Protein AF-A0A535LSG6-F1 (afdb_monomer_lite)

Secondary structure (DSSP, 8-state):
-HHHHHHHHHHH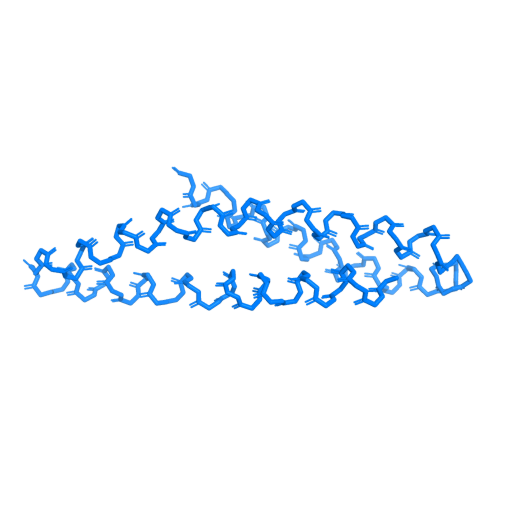HHHHHHHHHHHHHHHHHHHHT-HHHHHHHHHHHHHHHHHHHHHHHHHHHHHHHHHHH-HHHHHHHHHHHHHHHHHHHHHHHHHHHHH-

Sequence (100 aa):
MALSLGWHIVVACLGVGFPPVILIAEALGLRRGDTVHRGLARRWARAAAVLFAVGAVSGTILSFEMGILWPGLMGGYGSVFGLPFALEGFAFFIEAIFIG

Foldseek 3Di:
DVVLCVVLVVLVVLLVPLPVQLVVLVVCCVVVVDPVSVVVSVVSLVVSVVSLVVNVVSVVVVVVCCCPVPVVCCVVCVVVVVVVVVVVVVVSVVVVVVSD

Radius of gyration: 17.01 Å; chains: 1; bounding box: 36×20×50 Å

Structure (mmCIF, N/CA/C/O backbone):
data_AF-A0A535LSG6-F1
#
_entry.id   AF-A0A535LSG6-F1
#
loop_
_atom_site.group_PDB
_atom_site.id
_atom_site.type_symbol
_atom_site.label_atom_id
_atom_site.label_alt_id
_atom_site.label_comp_id
_atom_site.label_asym_id
_atom_site.label_entity_id
_atom_site.label_seq_id
_atom_site.pdbx_PDB_ins_code
_atom_site.Cartn_x
_atom_site.Cartn_y
_atom_site.Cartn_z
_atom_site.occupancy
_atom_site.B_iso_or_equiv
_atom_site.auth_seq_id
_atom_site.auth_comp_id
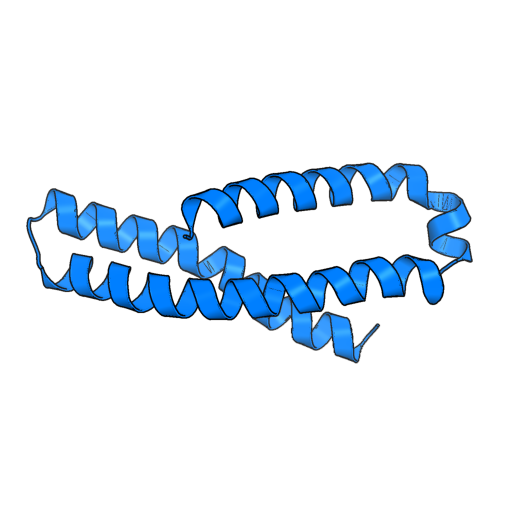_atom_site.auth_asym_id
_atom_site.auth_atom_id
_atom_site.pdbx_PDB_model_num
ATOM 1 N N . MET A 1 1 ? 0.702 -2.227 -19.905 1.00 90.44 1 MET A N 1
ATOM 2 C CA . MET A 1 1 ? 0.418 -1.460 -18.675 1.00 90.44 1 MET A CA 1
ATOM 3 C C . MET A 1 1 ? -1.030 -1.016 -18.469 1.00 90.44 1 MET A C 1
ATOM 5 O O . MET A 1 1 ? -1.368 -0.763 -17.327 1.00 90.44 1 MET A O 1
ATOM 9 N N . ALA A 1 2 ? -1.913 -0.900 -19.476 1.00 93.38 2 ALA A N 1
ATOM 10 C CA . ALA A 1 2 ? -3.275 -0.391 -19.220 1.00 93.38 2 ALA A CA 1
ATOM 11 C C . ALA A 1 2 ? -4.086 -1.254 -18.224 1.00 93.38 2 ALA A C 1
ATOM 13 O O . ALA A 1 2 ? -4.632 -0.730 -17.259 1.00 93.38 2 ALA A O 1
ATOM 14 N N . LEU A 1 3 ? -4.127 -2.576 -18.430 1.00 95.25 3 LEU A N 1
ATOM 15 C CA . LEU A 1 3 ? -4.878 -3.500 -17.570 1.00 95.25 3 LEU A CA 1
ATOM 16 C C . LEU A 1 3 ? -4.267 -3.626 -16.165 1.00 95.25 3 LEU A C 1
ATOM 18 O O . LEU A 1 3 ? -4.983 -3.543 -15.172 1.00 95.25 3 LEU A O 1
ATOM 22 N N . SER A 1 4 ? -2.948 -3.804 -16.088 1.00 96.12 4 SER A N 1
ATOM 23 C CA . SER A 1 4 ? -2.200 -3.928 -14.833 1.00 96.12 4 SER A CA 1
ATOM 24 C C . SER A 1 4 ? -2.323 -2.668 -13.975 1.00 96.12 4 SER A C 1
ATOM 26 O O . SER A 1 4 ? -2.650 -2.768 -12.795 1.00 96.12 4 SER A O 1
ATOM 28 N N . LEU A 1 5 ? -2.152 -1.482 -14.570 1.00 96.00 5 LEU A N 1
ATOM 29 C CA . LEU A 1 5 ? -2.303 -0.207 -13.866 1.00 96.00 5 LEU A CA 1
ATOM 30 C C . LEU A 1 5 ? -3.759 0.046 -13.466 1.00 96.00 5 LEU A C 1
ATOM 32 O O . LEU A 1 5 ? -4.017 0.468 -12.342 1.00 96.00 5 LEU A O 1
ATOM 36 N N . GLY A 1 6 ? -4.707 -0.253 -14.359 1.00 96.75 6 GLY A N 1
ATOM 37 C CA . GLY A 1 6 ? -6.137 -0.118 -14.086 1.00 96.75 6 GLY A CA 1
ATOM 38 C C . GLY A 1 6 ? -6.607 -0.991 -12.920 1.00 96.75 6 GLY A C 1
ATOM 39 O O . GLY A 1 6 ? -7.414 -0.545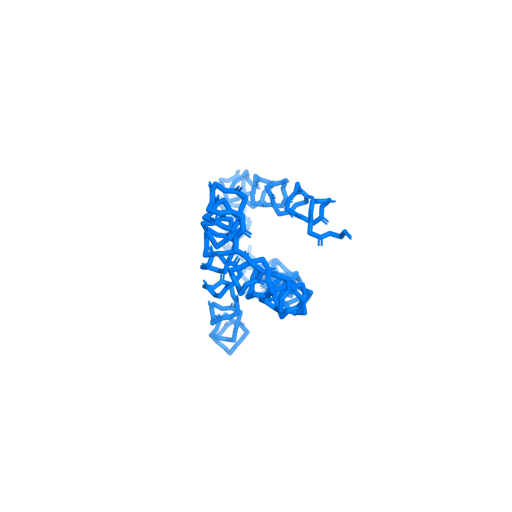 -12.111 1.00 96.75 6 GLY A O 1
ATOM 40 N N . TRP A 1 7 ? -6.068 -2.204 -12.781 1.00 95.00 7 TRP A N 1
ATOM 41 C CA . TRP A 1 7 ? -6.313 -3.044 -11.609 1.00 95.00 7 TRP A CA 1
ATOM 42 C C . TRP A 1 7 ? -5.618 -2.501 -10.356 1.00 95.00 7 TRP A C 1
ATOM 44 O O . TRP A 1 7 ? -6.248 -2.342 -9.310 1.00 95.00 7 TRP A O 1
ATOM 54 N N . HIS A 1 8 ? -4.323 -2.196 -10.464 1.00 96.69 8 HIS A N 1
ATOM 55 C CA . HIS A 1 8 ? -3.517 -1.768 -9.327 1.00 96.69 8 HIS A CA 1
ATOM 56 C C . HIS A 1 8 ? -4.060 -0.496 -8.679 1.00 96.69 8 HIS A C 1
ATOM 58 O O . HIS A 1 8 ? -4.141 -0.439 -7.457 1.00 96.69 8 HIS A O 1
ATOM 64 N N . ILE A 1 9 ? -4.496 0.494 -9.467 1.00 96.12 9 ILE A N 1
ATOM 65 C CA . ILE A 1 9 ? -4.949 1.778 -8.922 1.00 96.12 9 ILE A CA 1
ATOM 66 C C . 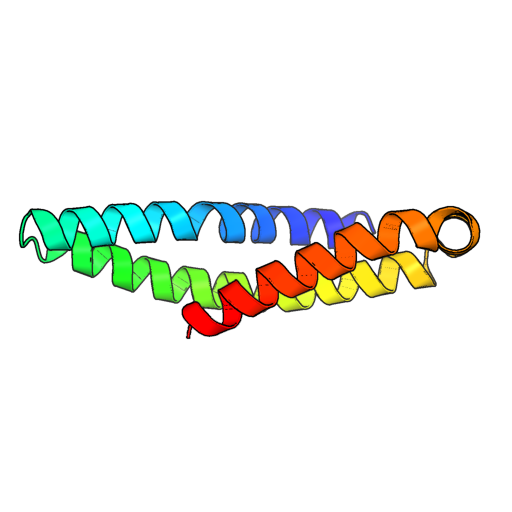ILE A 1 9 ? -6.190 1.631 -8.036 1.00 96.12 9 ILE A C 1
ATOM 68 O O . ILE A 1 9 ? -6.292 2.300 -7.013 1.00 96.12 9 ILE A O 1
ATOM 72 N N . VAL A 1 10 ? -7.102 0.709 -8.365 1.00 96.06 10 VAL A N 1
ATOM 73 C CA . VAL A 1 10 ? -8.286 0.434 -7.537 1.00 96.06 10 VAL A CA 1
ATOM 74 C C . VAL A 1 10 ? -7.862 -0.091 -6.167 1.00 96.06 10 VAL A C 1
ATOM 76 O O . VAL A 1 10 ? -8.338 0.390 -5.140 1.00 96.06 10 VAL A O 1
ATOM 79 N N . VAL A 1 11 ? -6.933 -1.049 -6.144 1.00 94.88 11 VAL A N 1
ATOM 80 C CA . VAL A 1 11 ? -6.429 -1.640 -4.899 1.00 94.88 11 VAL A CA 1
ATOM 81 C C . VAL A 1 11 ? -5.573 -0.638 -4.120 1.00 94.88 11 VAL A C 1
ATOM 83 O O . VAL A 1 11 ? -5.724 -0.534 -2.907 1.00 94.88 11 VAL A O 1
ATOM 86 N N . ALA A 1 12 ? -4.738 0.147 -4.802 1.00 94.88 12 ALA A N 1
ATOM 87 C CA . ALA A 1 12 ? -3.887 1.168 -4.199 1.00 94.88 12 ALA A CA 1
ATOM 88 C C . ALA A 1 12 ? -4.711 2.282 -3.536 1.00 94.88 12 ALA A C 1
ATOM 90 O O . ALA A 1 12 ? -4.437 2.648 -2.396 1.00 94.88 12 ALA A O 1
ATOM 91 N N . CYS A 1 13 ? -5.775 2.772 -4.184 1.00 95.75 13 CYS A N 1
ATOM 92 C CA . CYS A 1 13 ? -6.672 3.760 -3.580 1.00 95.75 13 CYS A CA 1
ATOM 93 C C . CYS A 1 13 ? -7.323 3.239 -2.292 1.00 95.75 13 CYS A C 1
ATOM 95 O O . CYS A 1 13 ? -7.441 3.981 -1.317 1.00 95.75 13 CYS A O 1
ATOM 97 N N . LEU A 1 14 ? -7.720 1.963 -2.262 1.00 94.25 14 LEU A N 1
ATOM 98 C CA . LEU A 1 14 ? -8.235 1.332 -1.046 1.00 94.25 14 LEU A CA 1
ATOM 99 C C . LEU A 1 14 ? -7.137 1.156 0.013 1.00 94.25 14 LEU A C 1
ATOM 101 O O . LEU A 1 14 ? -7.392 1.405 1.190 1.00 94.25 14 LEU A O 1
ATOM 105 N N . GLY A 1 15 ? -5.925 0.783 -0.405 1.00 92.50 15 GLY A N 1
ATOM 106 C CA . GLY A 1 15 ? -4.745 0.671 0.454 1.00 92.50 15 GLY A CA 1
ATOM 107 C C . GLY A 1 15 ? -4.405 1.982 1.161 1.00 92.50 15 GLY A C 1
ATOM 108 O O . GLY A 1 15 ? -4.147 1.968 2.351 1.00 92.50 15 GLY A O 1
ATOM 109 N N . VAL A 1 16 ? -4.526 3.123 0.478 1.00 93.19 16 VAL A N 1
ATOM 110 C CA . VAL A 1 16 ? -4.323 4.453 1.083 1.00 93.19 16 VAL A CA 1
ATOM 111 C C . VAL A 1 16 ? -5.534 4.903 1.912 1.00 93.19 16 VAL A C 1
ATOM 113 O O . VAL A 1 16 ? -5.386 5.579 2.930 1.00 93.19 16 VAL A O 1
ATOM 116 N N . GLY A 1 17 ? -6.751 4.544 1.494 1.00 94.12 17 GLY A N 1
ATOM 117 C CA . GLY A 1 17 ? -7.991 5.007 2.122 1.00 94.12 17 GLY A CA 1
ATOM 118 C C . GLY A 1 17 ? -8.348 4.306 3.437 1.00 94.12 17 GLY A C 1
ATOM 119 O O . GLY A 1 17 ? -8.889 4.943 4.342 1.00 94.12 17 GLY A O 1
ATOM 120 N N . PHE A 1 18 ? -8.060 3.010 3.581 1.00 93.81 18 PHE A N 1
ATOM 121 C CA . PHE A 1 18 ? -8.428 2.256 4.785 1.00 93.81 18 PHE A CA 1
ATOM 122 C C . PHE A 1 18 ? -7.623 2.598 6.049 1.00 93.81 18 PHE A C 1
ATOM 124 O O . PHE A 1 18 ? -8.257 2.734 7.100 1.00 93.81 18 PHE A O 1
ATOM 131 N N . PRO A 1 19 ? -6.288 2.772 6.010 1.00 93.19 19 PRO A N 1
ATOM 132 C CA . PRO A 1 19 ? -5.491 3.092 7.192 1.00 93.19 19 PRO A CA 1
ATOM 133 C C . PRO A 1 19 ? -6.005 4.290 8.009 1.00 93.19 19 PRO A C 1
ATOM 135 O O . PRO A 1 19 ? -6.207 4.121 9.215 1.00 93.19 19 PRO A O 1
ATOM 138 N N . PRO A 1 20 ? -6.317 5.469 7.427 1.00 94.50 20 PRO A N 1
ATOM 139 C CA . PRO A 1 20 ? -6.851 6.584 8.209 1.00 94.50 20 PRO A CA 1
ATOM 140 C C . PRO A 1 20 ? -8.239 6.283 8.790 1.00 94.50 20 PRO A C 1
ATOM 142 O O . PRO A 1 20 ? -8.527 6.683 9.918 1.00 94.50 20 PRO A O 1
ATOM 145 N N . VAL A 1 21 ? -9.093 5.540 8.077 1.00 94.56 21 VAL A N 1
ATOM 146 C CA . VAL A 1 21 ? -10.418 5.136 8.582 1.00 94.56 21 VAL A CA 1
ATOM 147 C C . VAL A 1 21 ? -10.283 4.208 9.790 1.00 94.56 21 VAL A C 1
ATOM 149 O O . VAL A 1 21 ? -10.965 4.405 10.798 1.00 94.56 21 VAL A O 1
ATOM 152 N N . ILE A 1 22 ? -9.381 3.227 9.718 1.00 95.69 22 ILE A N 1
ATOM 153 C CA . ILE A 1 22 ? -9.082 2.300 10.818 1.00 95.69 22 ILE A CA 1
ATOM 154 C C . ILE A 1 22 ? -8.518 3.067 12.014 1.00 95.69 22 ILE A C 1
ATOM 156 O O . ILE A 1 22 ? -8.986 2.873 13.136 1.00 95.69 22 ILE A O 1
ATOM 160 N N . LEU A 1 23 ? -7.566 3.974 11.776 1.00 95.38 23 LEU A N 1
ATOM 161 C CA . LEU A 1 23 ? -6.952 4.799 12.812 1.00 95.38 23 LEU A CA 1
ATOM 162 C C . LEU A 1 23 ? -7.994 5.654 13.544 1.00 95.38 23 LEU A C 1
ATOM 164 O O . LEU A 1 23 ? -8.012 5.686 14.774 1.00 95.38 23 LEU A O 1
ATOM 168 N N . ILE A 1 24 ? -8.886 6.321 12.807 1.00 96.19 24 ILE A N 1
ATOM 169 C CA . ILE A 1 24 ? -9.958 7.141 13.388 1.00 96.19 24 ILE A CA 1
ATOM 170 C C . ILE A 1 24 ? -10.936 6.268 14.182 1.00 96.19 24 ILE A C 1
ATOM 172 O O . ILE A 1 24 ? -11.306 6.632 15.301 1.00 96.19 24 ILE A O 1
ATOM 176 N N . ALA A 1 25 ? -11.340 5.115 13.641 1.00 96.19 25 ALA A N 1
ATOM 177 C CA . ALA A 1 25 ? -12.238 4.192 14.330 1.00 96.19 25 ALA A CA 1
ATOM 178 C C . ALA A 1 25 ? -11.623 3.675 15.642 1.00 96.19 25 ALA A C 1
ATOM 180 O O . ALA A 1 25 ? -12.286 3.702 16.681 1.00 96.19 25 ALA A O 1
ATOM 181 N N . GLU A 1 26 ? -10.349 3.279 15.630 1.00 96.06 26 GLU A N 1
ATOM 182 C CA . GLU A 1 26 ? -9.655 2.821 16.835 1.00 96.06 26 GLU A CA 1
ATOM 183 C C . GLU A 1 26 ? -9.490 3.964 17.845 1.00 96.06 26 GLU A C 1
ATOM 185 O O . GLU A 1 26 ? -9.812 3.797 19.021 1.00 96.06 26 GLU A O 1
ATOM 190 N N . ALA A 1 27 ? -9.099 5.163 17.400 1.00 96.50 27 ALA A N 1
ATOM 191 C CA . ALA A 1 27 ? -8.965 6.334 18.266 1.00 96.50 27 ALA A CA 1
ATOM 192 C C . ALA A 1 27 ? -10.292 6.720 18.944 1.00 96.50 27 ALA A C 1
ATOM 194 O O . ALA A 1 27 ? -10.314 7.027 20.139 1.00 96.50 27 ALA A O 1
ATOM 195 N N . LEU A 1 28 ? -11.411 6.678 18.214 1.00 96.12 28 LEU A N 1
ATOM 196 C CA . LEU A 1 28 ? -12.745 6.907 18.777 1.00 96.12 28 LEU A CA 1
ATOM 197 C C . LEU A 1 28 ? -13.132 5.815 19.778 1.00 96.12 28 LEU A C 1
ATOM 199 O O . LEU A 1 28 ? -13.647 6.133 20.852 1.00 96.12 28 LEU A O 1
ATOM 203 N N . GLY A 1 29 ? -12.847 4.550 19.461 1.00 95.88 29 GLY A N 1
ATOM 204 C CA . GLY A 1 29 ? -13.096 3.416 20.349 1.00 95.88 29 GLY A CA 1
ATOM 205 C C . GLY A 1 29 ? -12.291 3.482 21.650 1.00 95.88 29 GLY A C 1
ATOM 206 O O . GLY A 1 29 ? -12.831 3.217 22.723 1.00 95.88 29 GLY A O 1
ATOM 207 N N . LEU A 1 30 ? -11.025 3.907 21.582 1.00 96.06 30 LEU A N 1
ATOM 208 C CA . LEU A 1 30 ? -10.180 4.153 22.753 1.00 96.06 30 LEU A CA 1
ATOM 209 C C . LEU A 1 30 ? -10.713 5.317 23.601 1.00 96.06 30 LEU A C 1
ATOM 211 O O . LEU A 1 30 ? -10.840 5.172 24.814 1.00 96.06 30 LEU A O 1
ATOM 215 N N . ARG A 1 31 ? -11.056 6.452 22.975 1.00 95.69 31 ARG A N 1
ATOM 216 C CA . ARG A 1 31 ? -11.517 7.662 23.682 1.00 95.69 31 ARG A CA 1
ATOM 217 C C . ARG A 1 31 ? -12.884 7.499 24.343 1.00 95.69 31 ARG A C 1
ATOM 219 O O . ARG A 1 31 ? -13.105 8.063 25.407 1.00 95.69 31 ARG A O 1
ATOM 226 N N . ARG A 1 32 ? -13.810 6.775 23.706 1.00 94.19 32 ARG A N 1
ATOM 227 C CA . ARG A 1 32 ? -15.189 6.591 24.197 1.00 94.19 32 ARG A CA 1
ATOM 228 C C . ARG A 1 32 ? -15.376 5.321 25.026 1.00 94.19 32 ARG A C 1
ATOM 230 O O . ARG A 1 32 ? -16.436 5.145 25.612 1.00 94.19 32 ARG A O 1
ATOM 237 N N . GLY A 1 33 ? -14.386 4.426 25.045 1.00 92.31 33 GLY A N 1
ATOM 238 C CA . GLY A 1 33 ? -14.519 3.107 25.665 1.00 92.31 33 GLY A CA 1
ATOM 239 C C . GLY A 1 33 ? -15.516 2.186 24.947 1.00 92.31 33 GLY A C 1
ATOM 240 O O . GLY A 1 33 ? -15.973 1.213 25.538 1.00 92.31 33 GLY A O 1
ATOM 241 N N . ASP A 1 34 ? -15.857 2.475 23.687 1.00 93.50 34 ASP A N 1
ATOM 242 C CA . ASP A 1 34 ? -16.880 1.750 22.931 1.00 93.50 34 ASP A CA 1
ATOM 243 C C . ASP A 1 34 ? -16.288 0.551 22.171 1.00 93.50 34 ASP A C 1
ATOM 245 O O . ASP A 1 34 ? -15.352 0.664 21.369 1.00 93.50 34 ASP A O 1
ATOM 249 N N . THR A 1 35 ? -16.870 -0.620 22.413 1.00 93.88 35 THR A N 1
ATOM 250 C CA . THR A 1 35 ? -16.483 -1.885 21.789 1.00 93.88 35 THR A CA 1
ATOM 251 C C . THR A 1 35 ? -16.890 -1.968 20.319 1.00 93.88 35 THR A C 1
ATOM 253 O O . THR A 1 35 ? -16.233 -2.689 19.563 1.00 93.88 35 THR A O 1
ATOM 256 N N . VAL A 1 36 ? -17.900 -1.208 19.878 1.00 95.56 36 VAL A N 1
ATOM 257 C CA . VAL A 1 36 ? -18.362 -1.196 18.482 1.00 95.56 36 VAL A CA 1
ATOM 258 C C . VAL A 1 36 ? -17.289 -0.615 17.565 1.00 95.56 36 VAL A C 1
ATOM 260 O O . VAL A 1 36 ? -16.897 -1.268 16.597 1.00 95.56 36 VAL A O 1
ATOM 263 N N . HIS A 1 37 ? -16.751 0.560 17.899 1.00 95.50 37 HIS A N 1
ATOM 264 C CA . HIS A 1 37 ? -15.708 1.226 17.110 1.00 95.50 37 HIS A CA 1
ATOM 265 C C . HIS A 1 37 ? -14.408 0.409 17.058 1.00 95.50 37 HIS A C 1
ATOM 267 O O . HIS A 1 37 ? -13.845 0.214 15.982 1.00 95.50 37 HIS A O 1
ATOM 273 N N . ARG A 1 38 ? -13.986 -0.179 18.187 1.00 94.50 38 ARG A N 1
ATOM 274 C CA . ARG A 1 38 ? -12.837 -1.106 18.219 1.00 94.50 38 ARG A CA 1
ATOM 275 C C . ARG A 1 38 ? -13.084 -2.380 17.405 1.00 94.50 38 ARG A C 1
ATOM 277 O O . ARG A 1 38 ? -12.180 -2.929 16.778 1.00 94.50 38 ARG A O 1
ATOM 284 N N . GLY A 1 39 ? -14.315 -2.893 17.420 1.00 95.25 39 GLY A N 1
ATOM 285 C CA . GLY A 1 39 ? -14.719 -4.030 16.595 1.00 95.25 39 GLY A CA 1
ATOM 286 C C . GLY A 1 39 ? -14.686 -3.700 15.102 1.00 95.25 39 GLY A C 1
ATOM 287 O O . GLY A 1 39 ? -14.263 -4.530 14.300 1.00 95.25 39 GLY A O 1
ATOM 288 N N . LEU A 1 40 ? -15.101 -2.488 14.731 1.00 95.38 40 LEU A N 1
ATOM 289 C CA . LEU A 1 40 ? -15.042 -1.978 13.365 1.00 95.38 40 LEU A CA 1
ATOM 290 C C . LEU A 1 40 ? -13.590 -1.837 12.886 1.00 95.38 40 LEU A C 1
ATOM 292 O O . LEU A 1 40 ? -13.259 -2.375 11.831 1.00 95.38 40 LEU A O 1
ATOM 296 N N . ALA A 1 41 ? -12.725 -1.207 13.687 1.00 95.50 41 ALA A N 1
ATOM 297 C CA . ALA A 1 41 ? -11.303 -1.046 13.386 1.00 95.50 41 ALA A CA 1
ATOM 298 C C . ALA A 1 41 ? -10.618 -2.399 13.134 1.00 95.50 41 ALA A C 1
ATOM 300 O O . ALA A 1 41 ? -9.996 -2.589 12.093 1.00 95.50 41 ALA A O 1
ATOM 301 N N . ARG A 1 42 ? -10.825 -3.393 14.012 1.00 93.94 42 ARG A N 1
ATOM 302 C CA . ARG A 1 42 ? -10.276 -4.750 13.827 1.00 93.94 42 ARG A CA 1
ATOM 303 C C . ARG A 1 42 ? -10.783 -5.465 12.575 1.00 93.94 42 ARG A C 1
ATOM 305 O O . ARG A 1 42 ? -10.018 -6.185 11.938 1.00 93.94 42 ARG A O 1
ATOM 312 N N . ARG A 1 43 ? -12.067 -5.320 12.227 1.00 94.75 43 ARG A N 1
ATOM 313 C CA . ARG A 1 43 ? -12.630 -5.944 11.015 1.00 94.75 43 ARG A CA 1
ATOM 314 C C . ARG A 1 43 ? -12.024 -5.336 9.755 1.00 94.75 43 ARG A C 1
ATOM 316 O O . ARG A 1 43 ? -11.596 -6.081 8.878 1.00 94.75 43 ARG A O 1
ATOM 323 N N . TRP A 1 44 ? -11.945 -4.010 9.697 1.00 94.75 44 TRP A N 1
ATOM 324 C CA . TRP A 1 44 ? -11.347 -3.320 8.559 1.00 94.75 44 TRP A CA 1
ATOM 325 C C . TRP A 1 44 ? -9.839 -3.525 8.470 1.00 94.75 44 TRP A C 1
ATOM 327 O O . TRP A 1 44 ? -9.351 -3.687 7.362 1.00 94.75 44 TRP A O 1
ATOM 337 N N . ALA A 1 45 ? -9.118 -3.634 9.589 1.00 93.75 45 ALA A N 1
ATOM 338 C CA . ALA A 1 45 ? -7.692 -3.968 9.584 1.00 93.75 45 ALA A CA 1
ATOM 339 C C . ALA A 1 45 ? -7.412 -5.312 8.893 1.00 93.75 45 ALA A C 1
ATOM 341 O O . ALA A 1 45 ? -6.519 -5.404 8.056 1.00 93.75 45 ALA A O 1
ATOM 342 N N . ARG A 1 46 ? -8.229 -6.344 9.152 1.00 93.12 46 ARG A N 1
ATOM 343 C CA . ARG A 1 46 ? -8.103 -7.642 8.462 1.00 93.12 46 ARG A CA 1
ATOM 344 C C . ARG A 1 46 ? -8.357 -7.533 6.959 1.00 93.12 46 ARG A C 1
ATOM 346 O O . ARG A 1 46 ? -7.639 -8.145 6.177 1.00 93.12 46 ARG A O 1
ATOM 353 N N . ALA A 1 47 ? -9.372 -6.769 6.555 1.00 92.69 47 ALA A N 1
ATOM 354 C CA . ALA A 1 47 ? -9.656 -6.539 5.139 1.00 92.69 47 ALA A CA 1
ATOM 355 C C . ALA A 1 47 ? -8.531 -5.737 4.459 1.00 92.69 47 ALA A C 1
ATOM 357 O O . ALA A 1 47 ? -8.098 -6.095 3.365 1.00 92.69 47 ALA A O 1
ATOM 358 N N . ALA A 1 48 ? -8.021 -4.703 5.132 1.00 93.00 48 ALA A N 1
ATOM 359 C CA . ALA A 1 48 ? -6.914 -3.8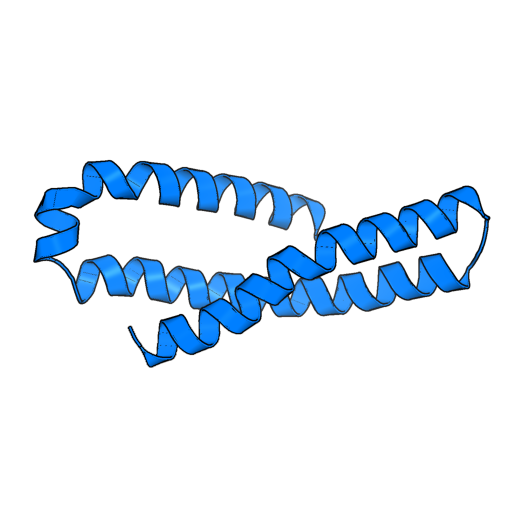82 4.663 1.00 93.00 48 ALA A CA 1
ATOM 360 C C . ALA A 1 48 ? -5.638 -4.709 4.478 1.00 93.00 48 ALA A C 1
ATOM 362 O O . ALA A 1 48 ? -4.994 -4.563 3.451 1.00 93.00 48 ALA A O 1
ATOM 363 N N . ALA A 1 49 ? -5.328 -5.645 5.380 1.00 92.12 49 ALA A N 1
ATOM 364 C CA . ALA A 1 49 ? -4.174 -6.535 5.233 1.00 92.12 49 ALA A CA 1
ATOM 365 C C . ALA A 1 49 ? -4.242 -7.405 3.959 1.00 92.12 49 ALA A C 1
ATOM 367 O O . ALA A 1 49 ? -3.243 -7.573 3.260 1.00 92.12 49 ALA A O 1
ATOM 368 N N . VAL A 1 50 ? -5.427 -7.924 3.609 1.00 93.19 50 VAL A N 1
ATOM 369 C CA . VAL A 1 50 ? -5.614 -8.693 2.363 1.00 93.19 50 VAL A CA 1
ATOM 370 C C . VAL A 1 50 ? -5.445 -7.796 1.137 1.00 93.19 50 VAL A C 1
ATOM 372 O O . VAL A 1 50 ? -4.741 -8.161 0.196 1.00 93.19 50 VAL A O 1
ATOM 375 N N . LEU A 1 51 ? -6.062 -6.611 1.146 1.00 92.75 51 LEU A N 1
ATOM 376 C CA . LEU A 1 51 ? -5.936 -5.642 0.054 1.00 92.75 51 LEU A CA 1
ATOM 377 C C . LEU A 1 51 ? -4.490 -5.172 -0.118 1.00 92.75 51 LEU A C 1
ATOM 379 O O . LEU A 1 51 ? -4.013 -5.078 -1.245 1.00 92.75 51 LEU A O 1
ATOM 383 N N . PHE A 1 52 ? -3.782 -4.955 0.987 1.00 92.19 52 PHE A N 1
ATOM 384 C CA . PHE A 1 52 ? -2.374 -4.587 1.015 1.00 92.19 52 PHE A CA 1
ATOM 385 C C . PHE A 1 52 ? -1.507 -5.647 0.333 1.00 92.19 52 PHE A C 1
ATOM 387 O O . PHE A 1 52 ? -0.708 -5.313 -0.538 1.00 92.19 52 PHE A O 1
ATOM 394 N N . ALA A 1 53 ? -1.716 -6.933 0.638 1.00 92.69 53 ALA A N 1
ATOM 395 C CA . ALA A 1 53 ? -0.984 -8.022 -0.009 1.00 92.69 53 ALA A CA 1
ATOM 396 C C . ALA A 1 53 ? -1.215 -8.060 -1.534 1.00 92.69 53 ALA A C 1
ATOM 398 O O . ALA A 1 53 ? -0.267 -8.201 -2.308 1.00 92.69 53 ALA A O 1
ATOM 399 N N . VAL A 1 54 ? -2.462 -7.883 -1.985 1.00 95.12 54 VAL A N 1
ATOM 400 C CA . VAL A 1 54 ? -2.792 -7.816 -3.423 1.00 95.12 54 VAL A CA 1
ATOM 401 C C . VAL A 1 54 ? -2.182 -6.567 -4.077 1.00 95.12 54 VAL A C 1
ATOM 403 O O . VAL A 1 54 ? -1.672 -6.630 -5.202 1.00 95.12 54 VAL A O 1
ATOM 406 N N . GLY A 1 55 ? -2.193 -5.438 -3.368 1.00 94.62 55 GLY A N 1
ATOM 407 C CA . GLY A 1 55 ? -1.552 -4.189 -3.776 1.00 94.62 55 GLY A CA 1
ATOM 408 C C . GLY A 1 55 ? -0.045 -4.361 -3.970 1.00 94.62 55 GLY A C 1
ATOM 409 O O . GLY A 1 55 ? 0.469 -4.004 -5.027 1.00 94.62 55 GLY A O 1
ATOM 410 N N . ALA A 1 56 ? 0.634 -5.008 -3.019 1.00 93.25 56 ALA A N 1
ATOM 411 C CA . ALA A 1 56 ? 2.070 -5.291 -3.063 1.00 93.25 56 ALA A CA 1
ATOM 412 C C . ALA A 1 56 ? 2.471 -6.041 -4.343 1.00 93.25 56 ALA A C 1
ATOM 414 O O . ALA A 1 56 ? 3.389 -5.645 -5.067 1.00 93.25 56 ALA A O 1
ATOM 415 N N . VAL A 1 57 ? 1.748 -7.126 -4.642 1.00 95.12 57 VAL A N 1
ATOM 416 C CA . VAL A 1 57 ? 2.021 -7.973 -5.810 1.00 95.12 57 VAL A CA 1
ATOM 417 C C . VAL A 1 57 ? 1.771 -7.204 -7.105 1.00 95.12 57 VAL A C 1
ATOM 419 O O . VAL A 1 57 ? 2.618 -7.202 -7.997 1.00 95.12 57 VAL A O 1
ATOM 422 N N . SER A 1 58 ? 0.632 -6.517 -7.210 1.00 96.25 58 SER A N 1
ATOM 423 C CA . SER A 1 58 ? 0.292 -5.757 -8.419 1.00 96.25 58 SER A CA 1
ATOM 424 C C . SER A 1 58 ? 1.225 -4.561 -8.663 1.00 96.25 58 SER A C 1
ATOM 426 O O . SER A 1 58 ? 1.580 -4.307 -9.813 1.00 96.25 58 SER A O 1
ATOM 428 N N . GLY A 1 59 ? 1.695 -3.885 -7.610 1.00 94.12 59 GLY A N 1
ATOM 429 C CA . GLY A 1 59 ? 2.687 -2.810 -7.717 1.00 94.12 59 GLY A CA 1
ATOM 430 C C . GLY A 1 59 ? 4.057 -3.328 -8.151 1.00 94.12 59 GLY A C 1
ATOM 431 O O . GLY A 1 59 ? 4.685 -2.757 -9.039 1.00 94.12 59 GLY A O 1
ATOM 432 N N . THR A 1 60 ? 4.473 -4.484 -7.622 1.00 93.62 60 THR A N 1
ATOM 433 C CA . THR A 1 60 ? 5.708 -5.157 -8.057 1.00 93.62 60 THR A CA 1
ATOM 434 C C . THR A 1 60 ? 5.678 -5.443 -9.559 1.00 93.62 60 THR A C 1
ATOM 436 O O . THR A 1 60 ? 6.642 -5.141 -10.261 1.00 93.62 60 THR A O 1
ATOM 439 N N . ILE A 1 61 ? 4.557 -5.961 -10.075 1.00 95.69 61 ILE A N 1
ATOM 440 C CA . ILE A 1 61 ? 4.381 -6.212 -11.513 1.00 95.69 61 ILE A CA 1
ATOM 441 C C . ILE A 1 61 ? 4.566 -4.918 -12.319 1.00 95.69 61 ILE A C 1
ATOM 443 O O . ILE A 1 61 ? 5.296 -4.925 -13.309 1.00 95.69 61 ILE A O 1
ATOM 447 N N . LEU A 1 62 ? 3.969 -3.801 -11.889 1.00 95.31 62 LEU A N 1
ATOM 448 C CA . LEU A 1 62 ? 4.093 -2.515 -12.587 1.00 95.31 62 LEU A CA 1
ATOM 449 C C . LEU A 1 62 ? 5.528 -1.984 -12.627 1.00 95.31 62 LEU A C 1
ATOM 451 O O . LEU A 1 62 ? 5.952 -1.476 -13.666 1.00 95.31 62 LEU A O 1
ATOM 455 N N . SER A 1 63 ? 6.285 -2.137 -11.540 1.00 91.38 63 SER A N 1
ATOM 456 C CA . SER A 1 63 ? 7.695 -1.734 -11.489 1.00 91.38 63 SER A CA 1
ATOM 457 C C . SER A 1 63 ? 8.535 -2.472 -12.536 1.00 91.38 63 SER A C 1
ATOM 459 O O . SER A 1 63 ? 9.353 -1.858 -13.223 1.00 91.38 63 SER A O 1
ATOM 461 N N . PHE A 1 64 ? 8.291 -3.773 -12.726 1.00 93.06 64 PHE A N 1
ATOM 462 C CA . PHE A 1 64 ? 8.939 -4.543 -13.792 1.00 93.06 64 PHE A CA 1
ATOM 463 C C . PHE A 1 64 ? 8.416 -4.170 -15.183 1.00 93.06 64 PHE A C 1
ATOM 465 O O . PHE A 1 64 ? 9.209 -4.026 -16.114 1.00 93.06 64 PHE A O 1
ATOM 472 N N . GLU A 1 65 ? 7.104 -3.970 -15.344 1.00 95.06 65 GLU A N 1
ATOM 473 C CA . GLU A 1 65 ? 6.515 -3.562 -16.622 1.00 95.06 65 GLU A CA 1
ATOM 474 C C . GLU A 1 65 ? 7.069 -2.221 -17.119 1.00 95.06 65 GLU A C 1
ATOM 476 O O . GLU A 1 65 ? 7.289 -2.075 -18.321 1.00 95.06 65 GLU A O 1
ATOM 481 N N . MET A 1 66 ? 7.362 -1.264 -16.233 1.00 92.06 66 MET A N 1
ATOM 482 C CA . MET A 1 66 ? 8.018 -0.013 -16.628 1.00 92.06 66 MET A CA 1
ATOM 483 C C . MET A 1 66 ? 9.418 -0.238 -17.202 1.00 92.06 66 MET A C 1
ATOM 485 O O . MET A 1 66 ? 9.764 0.366 -18.215 1.00 92.06 66 MET A O 1
ATOM 489 N N . GLY A 1 67 ? 10.211 -1.136 -16.613 1.00 90.62 67 GLY A N 1
ATOM 490 C CA . GLY A 1 67 ? 11.544 -1.460 -17.126 1.00 90.62 67 GLY A CA 1
ATOM 491 C C . GLY A 1 67 ? 11.518 -2.238 -18.446 1.00 90.62 67 GLY A C 1
ATOM 492 O O . GLY A 1 67 ? 12.309 -1.957 -19.343 1.00 90.62 67 GLY A O 1
ATOM 493 N N . ILE A 1 68 ? 10.601 -3.201 -18.575 1.00 95.12 68 ILE A N 1
ATOM 494 C CA . ILE A 1 68 ? 10.555 -4.130 -19.715 1.00 95.12 68 ILE A CA 1
ATOM 495 C C . ILE A 1 68 ? 9.816 -3.522 -20.913 1.00 95.12 68 ILE A C 1
ATOM 497 O O . ILE A 1 68 ? 10.270 -3.648 -22.048 1.00 95.12 68 ILE A O 1
ATOM 501 N N . LEU A 1 69 ? 8.669 -2.877 -20.679 1.00 95.69 69 LEU A N 1
ATOM 502 C CA . LEU A 1 69 ? 7.794 -2.381 -21.747 1.00 95.69 69 LEU A CA 1
ATOM 503 C C . LEU A 1 69 ? 8.130 -0.946 -22.171 1.00 95.69 69 LEU A C 1
ATOM 505 O O . LEU A 1 69 ? 7.778 -0.554 -23.282 1.00 95.69 69 LEU A O 1
ATOM 509 N N . TRP A 1 70 ? 8.824 -0.175 -21.324 1.00 93.75 70 TRP A N 1
ATOM 510 C CA . TRP A 1 70 ? 9.195 1.221 -21.598 1.00 93.75 70 TRP A CA 1
ATOM 511 C C . TRP A 1 70 ? 10.706 1.490 -21.464 1.00 93.75 70 TRP A C 1
ATOM 513 O O . TRP A 1 70 ? 11.114 2.437 -20.783 1.00 93.75 70 TRP A O 1
ATOM 523 N N . PRO A 1 71 ? 11.570 0.724 -22.157 1.00 93.38 71 PRO A N 1
ATOM 524 C CA . PRO A 1 71 ? 13.020 0.829 -21.995 1.00 93.38 71 PRO A CA 1
ATOM 525 C C . PRO A 1 71 ? 13.577 2.188 -22.439 1.00 93.38 71 PRO A C 1
ATOM 527 O O . PRO A 1 71 ? 14.514 2.690 -21.829 1.00 93.38 71 PRO A O 1
ATOM 530 N N . GLY A 1 72 ? 12.987 2.830 -23.456 1.00 94.38 72 GLY A N 1
ATOM 531 C CA . GLY A 1 72 ? 13.399 4.173 -23.885 1.00 94.38 72 GLY A CA 1
ATOM 532 C C . GLY A 1 72 ? 13.105 5.254 -22.837 1.00 94.38 72 GLY A C 1
ATOM 533 O O . GLY A 1 72 ? 13.931 6.135 -22.609 1.00 94.38 72 GLY A O 1
ATOM 534 N N . LEU A 1 73 ? 11.960 5.151 -22.151 1.00 92.25 73 LEU A N 1
ATOM 535 C CA . LEU A 1 73 ? 11.583 6.063 -21.069 1.00 92.25 73 LEU A CA 1
ATOM 536 C C . LEU A 1 73 ? 12.496 5.863 -19.854 1.00 92.25 73 LEU A C 1
ATOM 538 O O . LEU A 1 73 ? 13.077 6.825 -19.356 1.00 92.25 73 LEU A O 1
ATOM 542 N N . MET A 1 74 ? 12.654 4.616 -19.403 1.00 92.94 74 MET A N 1
ATOM 543 C CA . MET A 1 74 ? 13.467 4.295 -18.226 1.00 92.94 74 MET A CA 1
ATOM 544 C C . MET A 1 74 ? 14.966 4.484 -18.476 1.00 92.94 74 MET A C 1
ATOM 546 O O . MET A 1 74 ? 15.685 4.880 -17.564 1.00 92.94 74 MET A O 1
ATOM 550 N N . GLY A 1 75 ? 15.445 4.286 -19.705 1.00 92.50 75 GLY A N 1
ATOM 551 C CA . GLY A 1 75 ? 16.830 4.571 -20.077 1.00 92.50 75 GLY A CA 1
ATOM 552 C C . GLY A 1 75 ? 17.167 6.064 -20.033 1.00 92.50 75 GLY A C 1
ATOM 553 O O . GLY A 1 75 ? 18.243 6.429 -19.569 1.00 92.50 75 GLY A O 1
ATOM 554 N N . GLY A 1 76 ? 16.249 6.932 -20.477 1.00 94.00 76 GLY A N 1
ATOM 555 C CA . GLY A 1 76 ? 16.464 8.384 -20.488 1.00 94.00 76 GLY A CA 1
ATOM 556 C C . GLY A 1 76 ? 16.170 9.080 -19.155 1.00 94.00 76 GLY A C 1
ATOM 557 O O . GLY A 1 76 ? 16.898 9.985 -18.759 1.00 94.00 76 GLY A O 1
ATOM 558 N N . TYR A 1 77 ? 15.115 8.659 -18.453 1.00 93.81 77 TYR A N 1
ATOM 559 C CA . TYR A 1 77 ? 14.581 9.361 -17.278 1.00 93.81 77 TYR A CA 1
ATOM 560 C C . TYR A 1 77 ? 14.581 8.521 -15.996 1.00 93.81 77 TYR A C 1
ATOM 562 O O . TYR A 1 77 ? 14.120 8.986 -14.952 1.00 93.81 77 TYR A O 1
ATOM 570 N N . GLY A 1 78 ? 15.099 7.291 -16.032 1.00 90.00 78 GLY A N 1
ATOM 571 C CA . GLY A 1 78 ? 15.071 6.379 -14.887 1.00 90.00 78 GLY A CA 1
ATOM 572 C C . GLY A 1 78 ? 15.767 6.927 -13.641 1.00 90.00 78 GLY A C 1
ATOM 573 O O . GLY A 1 78 ? 15.328 6.639 -12.533 1.00 90.00 78 GLY A O 1
ATOM 574 N N . SER A 1 79 ? 16.787 7.777 -13.793 1.00 92.06 79 SER A N 1
ATOM 575 C CA . SER A 1 79 ? 17.456 8.444 -12.666 1.00 92.06 79 SER A CA 1
ATOM 576 C C . SER A 1 79 ? 16.538 9.400 -11.897 1.00 92.06 79 SER A C 1
ATOM 578 O O . SER A 1 79 ? 16.692 9.552 -10.688 1.00 92.06 79 SER A O 1
ATOM 580 N N . VAL A 1 80 ? 15.564 10.014 -12.576 1.00 93.25 80 VAL A N 1
ATOM 581 C CA . VAL A 1 80 ? 14.580 10.917 -11.965 1.00 93.25 80 VAL A CA 1
ATOM 582 C C . VAL A 1 80 ? 13.443 10.122 -11.336 1.00 93.25 80 VAL A C 1
ATOM 584 O O . VAL A 1 80 ? 13.061 10.400 -10.204 1.00 93.25 80 VAL A O 1
ATOM 587 N N . PHE A 1 81 ? 12.921 9.111 -12.037 1.00 89.75 81 PHE A N 1
ATOM 588 C CA . PHE A 1 81 ? 11.824 8.283 -11.527 1.00 89.75 81 PHE A CA 1
ATOM 589 C C . PHE A 1 81 ? 12.257 7.343 -10.397 1.00 89.75 81 PHE A C 1
ATOM 591 O O . PHE A 1 81 ? 11.465 7.066 -9.500 1.00 89.75 81 PHE A O 1
ATOM 598 N N . GLY A 1 82 ? 13.509 6.883 -10.394 1.00 89.62 82 GLY A N 1
ATOM 599 C CA . GLY A 1 82 ? 13.999 5.900 -9.428 1.00 89.62 82 GLY A CA 1
ATOM 600 C C . GLY A 1 82 ? 13.901 6.357 -7.972 1.00 89.62 82 GLY A C 1
ATOM 601 O O . GLY A 1 82 ? 13.548 5.556 -7.110 1.00 89.62 82 GLY A O 1
ATOM 602 N N . LEU A 1 83 ? 14.156 7.640 -7.687 1.00 93.00 83 LEU A N 1
ATOM 603 C CA . LEU A 1 83 ? 14.084 8.168 -6.321 1.00 93.00 83 LEU A CA 1
ATOM 604 C C . LEU A 1 83 ? 12.648 8.126 -5.747 1.00 93.00 83 LEU A C 1
ATOM 606 O O . LEU A 1 83 ? 12.480 7.554 -4.671 1.00 93.00 83 LEU A O 1
ATOM 610 N N . PRO A 1 84 ? 11.608 8.652 -6.427 1.00 93.56 84 PRO A N 1
ATOM 611 C CA . PRO A 1 84 ? 10.217 8.477 -6.010 1.00 93.56 84 PRO A CA 1
ATOM 612 C C . PRO A 1 84 ? 9.812 7.019 -5.766 1.00 93.56 84 PRO A C 1
ATOM 614 O O . PRO A 1 84 ? 9.220 6.741 -4.728 1.00 93.56 84 PRO A O 1
ATOM 617 N N . PHE A 1 85 ? 10.177 6.084 -6.654 1.00 91.00 85 PHE A N 1
ATOM 618 C CA . PHE A 1 85 ? 9.871 4.656 -6.463 1.00 91.00 85 PHE A CA 1
ATOM 619 C C . PHE A 1 85 ? 10.565 4.065 -5.234 1.00 91.00 85 PHE A C 1
ATOM 621 O O . PHE A 1 85 ? 9.974 3.271 -4.505 1.00 91.00 85 PHE A O 1
ATOM 628 N N . ALA A 1 86 ? 11.812 4.461 -4.969 1.00 91.88 86 ALA A N 1
ATOM 629 C CA . ALA A 1 86 ? 12.519 4.028 -3.770 1.00 91.88 86 ALA A CA 1
ATOM 630 C C . ALA A 1 86 ? 11.855 4.568 -2.492 1.00 91.88 86 ALA A C 1
ATOM 632 O O . ALA A 1 86 ? 11.723 3.836 -1.511 1.00 91.88 86 ALA A O 1
ATOM 633 N N . LEU A 1 87 ? 11.407 5.829 -2.505 1.00 95.31 87 LEU A N 1
ATOM 634 C CA . LEU A 1 87 ? 10.681 6.433 -1.386 1.00 95.31 87 LEU A CA 1
ATOM 635 C C . LEU A 1 87 ? 9.317 5.774 -1.161 1.00 95.31 87 LEU A C 1
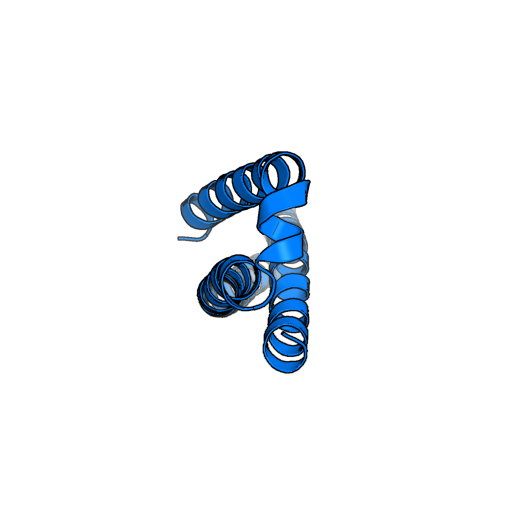ATOM 637 O O . LEU A 1 87 ? 8.956 5.512 -0.016 1.00 95.31 87 LEU A O 1
ATOM 641 N N . GLU A 1 88 ? 8.587 5.469 -2.234 1.00 92.81 88 GLU A N 1
ATOM 642 C CA . GLU A 1 88 ? 7.341 4.703 -2.169 1.00 92.81 88 GLU A CA 1
ATOM 643 C C . GLU A 1 88 ? 7.586 3.322 -1.549 1.00 92.81 88 GLU A C 1
ATOM 645 O O . GLU A 1 88 ? 6.913 2.961 -0.588 1.00 92.81 88 GLU A O 1
ATOM 650 N N . GLY A 1 89 ? 8.601 2.588 -2.017 1.00 91.12 89 GLY A N 1
ATOM 651 C CA . GLY A 1 89 ? 8.968 1.285 -1.460 1.00 91.12 89 GLY A CA 1
ATOM 652 C C . GLY A 1 89 ? 9.346 1.347 0.024 1.00 91.12 89 GLY A C 1
ATOM 653 O O . GLY A 1 89 ? 8.959 0.474 0.799 1.00 91.12 89 GLY A O 1
ATOM 654 N N . PHE A 1 90 ? 10.051 2.400 0.447 1.00 94.25 90 PHE A N 1
ATOM 655 C CA . PHE A 1 90 ? 10.376 2.624 1.856 1.00 94.25 90 PHE A CA 1
ATOM 656 C C . PHE A 1 90 ? 9.127 2.897 2.706 1.00 94.25 90 PHE A C 1
ATOM 658 O O . PHE A 1 90 ? 8.945 2.270 3.750 1.00 94.25 90 PHE A O 1
ATOM 665 N N . ALA A 1 91 ? 8.249 3.798 2.255 1.00 93.00 91 ALA A N 1
ATOM 666 C CA . ALA A 1 91 ? 6.998 4.104 2.947 1.00 93.00 91 ALA A CA 1
ATOM 667 C C . ALA A 1 91 ? 6.094 2.865 3.046 1.00 93.00 91 ALA A C 1
ATOM 669 O O . ALA A 1 91 ? 5.570 2.556 4.116 1.00 93.00 91 ALA A O 1
ATOM 670 N N . PHE A 1 92 ? 5.995 2.109 1.954 1.00 88.94 92 PHE A N 1
ATOM 671 C CA . PHE A 1 92 ? 5.261 0.853 1.884 1.00 88.94 92 PHE A CA 1
ATOM 672 C C . PHE A 1 92 ? 5.811 -0.197 2.858 1.00 88.94 92 PHE A C 1
ATOM 674 O O . PHE A 1 92 ? 5.050 -0.894 3.523 1.00 88.94 92 PHE A O 1
ATOM 681 N N . PHE A 1 93 ? 7.136 -0.299 2.990 1.00 90.50 93 PHE A N 1
ATOM 682 C CA . PHE A 1 93 ? 7.758 -1.233 3.926 1.00 90.50 93 PHE A CA 1
ATOM 683 C C . PHE A 1 93 ? 7.476 -0.873 5.389 1.00 90.50 93 PHE A C 1
ATOM 685 O O . PHE A 1 93 ? 7.207 -1.761 6.197 1.00 90.50 93 PHE A O 1
ATOM 692 N N . ILE A 1 94 ? 7.480 0.421 5.730 1.00 93.25 94 ILE A N 1
ATOM 693 C CA . ILE A 1 94 ? 7.049 0.882 7.057 1.00 93.25 94 ILE A CA 1
ATOM 694 C C . ILE A 1 94 ? 5.603 0.458 7.310 1.00 93.25 94 ILE A C 1
ATOM 696 O O . ILE A 1 94 ? 5.318 -0.121 8.355 1.00 93.25 94 ILE A O 1
ATOM 700 N N . GLU A 1 95 ? 4.700 0.700 6.360 1.00 90.00 95 GLU A N 1
ATOM 701 C CA . GLU A 1 95 ? 3.302 0.290 6.494 1.00 90.00 95 GLU A CA 1
ATOM 702 C C . GLU A 1 95 ? 3.177 -1.226 6.708 1.00 90.00 95 GLU A C 1
ATOM 704 O O . GLU A 1 95 ? 2.492 -1.652 7.636 1.00 90.00 95 GLU A O 1
ATOM 709 N N . ALA A 1 96 ? 3.920 -2.035 5.944 1.00 88.06 96 ALA A N 1
ATOM 710 C CA . ALA A 1 96 ? 3.938 -3.492 6.079 1.00 88.06 96 ALA A CA 1
ATOM 711 C C . ALA A 1 96 ? 4.365 -3.967 7.479 1.00 88.06 96 ALA A C 1
ATOM 713 O O . ALA A 1 96 ? 3.797 -4.932 7.989 1.00 88.06 96 ALA A O 1
ATOM 714 N N . ILE A 1 97 ? 5.341 -3.296 8.108 1.00 90.88 97 ILE A N 1
ATOM 715 C CA . ILE A 1 97 ? 5.805 -3.627 9.466 1.00 90.88 97 ILE A CA 1
ATOM 716 C C . ILE A 1 97 ? 4.690 -3.424 10.497 1.00 90.88 97 ILE A C 1
ATOM 718 O O . ILE A 1 97 ? 4.569 -4.224 11.419 1.00 90.88 97 ILE A O 1
ATOM 722 N N . PHE A 1 98 ? 3.898 -2.358 10.362 1.00 89.31 98 PHE A N 1
ATOM 723 C CA . PHE A 1 98 ? 2.867 -1.998 11.342 1.00 89.31 98 PHE A CA 1
ATOM 724 C C . PHE A 1 98 ? 1.481 -2.589 11.040 1.00 89.31 98 PHE A C 1
ATOM 726 O O . PHE A 1 98 ? 0.597 -2.514 11.894 1.00 89.31 98 PHE A O 1
ATOM 733 N N . ILE A 1 99 ? 1.268 -3.152 9.844 1.00 82.94 99 ILE A N 1
ATOM 734 C CA . ILE A 1 99 ? 0.014 -3.819 9.460 1.00 82.94 99 ILE A CA 1
ATOM 735 C C . ILE A 1 99 ? -0.117 -5.234 10.051 1.00 82.94 99 ILE A C 1
ATOM 737 O O . ILE A 1 99 ? -1.246 -5.693 10.251 1.00 82.94 99 ILE A O 1
ATOM 741 N N . GLY A 1 100 ? 1.010 -5.923 10.274 1.00 63.19 100 GLY A N 1
ATOM 742 C CA . GLY A 1 100 ? 1.080 -7.285 10.830 1.00 63.19 100 GLY A CA 1
ATOM 743 C C . GLY A 1 100 ? 0.944 -7.329 12.345 1.00 63.19 100 GLY A C 1
ATOM 744 O O . GLY A 1 100 ? 0.313 -8.296 12.829 1.00 63.19 100 GLY A O 1
#

pLDDT: mean 93.32, std 3.75, range [63.19, 96.75]